Protein AF-A0A2V9GT44-F1 (afdb_monomer_lite)

Sequence (122 aa):
MKKDLSRRQFLHRTAGAAGALAASPAIFLEPEHISLPMQSMAPSDRLRFAIIGIGMQGSGLLRDAIQLPGVECVAACDLYDGRHTLAQEIVGKKIPTTRRYKDLLDNKEIDCLIAAVPDHWH

Structure (mmCIF, N/CA/C/O backbone):
data_AF-A0A2V9GT44-F1
#
_entry.id   AF-A0A2V9GT44-F1
#
loop_
_atom_site.group_PDB
_atom_site.id
_atom_site.type_symbol
_atom_site.label_atom_id
_atom_site.label_alt_id
_atom_site.label_comp_id
_atom_site.label_asym_id
_atom_site.label_entity_id
_atom_site.label_seq_id
_atom_site.pdbx_PDB_ins_code
_atom_site.Cartn_x
_atom_site.Cartn_y
_atom_site.Cartn_z
_atom_site.occupancy
_atom_site.B_iso_or_equiv
_atom_site.auth_seq_id
_atom_site.auth_comp_id
_atom_site.auth_asym_id
_atom_site.auth_atom_id
_atom_site.pdbx_PDB_model_num
ATOM 1 N N . MET A 1 1 ? -16.922 61.912 -29.041 1.00 45.97 1 MET A N 1
ATOM 2 C CA . MET A 1 1 ? -15.756 62.252 -28.191 1.00 45.97 1 MET A CA 1
ATOM 3 C C . MET A 1 1 ? -15.488 61.092 -27.242 1.00 45.97 1 MET A C 1
ATOM 5 O O . MET A 1 1 ? -16.336 60.812 -26.403 1.00 45.97 1 MET A O 1
ATOM 9 N N . LYS A 1 2 ? -14.365 60.379 -27.401 1.00 49.72 2 LYS A N 1
ATOM 10 C CA . LYS A 1 2 ? -13.900 59.410 -26.396 1.00 49.72 2 LYS A CA 1
ATOM 11 C C . LYS A 1 2 ? -13.373 60.214 -25.203 1.00 49.72 2 LYS A C 1
ATOM 13 O O . LYS A 1 2 ? -12.602 61.145 -25.400 1.00 49.72 2 LYS A O 1
ATOM 18 N N . LYS A 1 3 ? -13.859 59.936 -23.991 1.00 63.94 3 LYS A N 1
ATOM 19 C CA . LYS A 1 3 ? -13.285 60.517 -22.769 1.00 63.94 3 LYS A CA 1
ATOM 20 C C . LYS A 1 3 ? -12.050 59.689 -22.422 1.00 63.94 3 LYS A C 1
ATOM 22 O O . LYS A 1 3 ? -12.201 58.576 -21.922 1.00 63.94 3 LYS A O 1
ATOM 27 N N . ASP A 1 4 ? -10.863 60.201 -22.726 1.00 73.00 4 ASP A N 1
ATOM 28 C CA . ASP A 1 4 ? -9.612 59.521 -22.394 1.00 73.00 4 ASP A CA 1
ATOM 29 C C . ASP A 1 4 ? -9.402 59.540 -20.874 1.00 73.00 4 ASP A C 1
ATOM 31 O O . ASP A 1 4 ? -9.418 60.593 -20.232 1.00 73.00 4 ASP A O 1
ATOM 35 N N . LEU A 1 5 ? -9.261 58.354 -20.278 1.00 77.31 5 LEU A N 1
ATOM 36 C CA . LEU A 1 5 ? -9.022 58.199 -18.844 1.00 77.31 5 LEU A CA 1
ATOM 37 C C . LEU A 1 5 ? -7.627 58.731 -18.506 1.00 77.31 5 LEU A C 1
ATOM 39 O O . LEU A 1 5 ? -6.624 58.228 -19.013 1.00 77.31 5 LEU A O 1
ATOM 43 N N . SER A 1 6 ? -7.544 59.727 -17.621 1.00 82.50 6 SER A N 1
ATOM 44 C CA . SER A 1 6 ? -6.238 60.234 -17.197 1.00 82.50 6 SER A CA 1
ATOM 45 C C . SER A 1 6 ? -5.524 59.213 -16.307 1.00 82.50 6 SER A C 1
ATOM 47 O O . SER A 1 6 ? -6.155 58.485 -15.537 1.00 82.50 6 SER A O 1
ATOM 49 N N . ARG A 1 7 ? -4.184 59.176 -16.356 1.00 80.31 7 ARG A N 1
ATOM 50 C CA . ARG A 1 7 ? -3.369 58.251 -15.537 1.00 80.31 7 ARG A CA 1
ATOM 51 C C . ARG A 1 7 ? -3.709 58.345 -14.044 1.00 80.31 7 ARG A C 1
ATOM 53 O O . ARG A 1 7 ? -3.763 57.330 -13.361 1.00 80.31 7 ARG A O 1
ATOM 60 N N . ARG A 1 8 ? -4.010 59.552 -13.548 1.00 80.44 8 ARG A N 1
ATOM 61 C CA . ARG A 1 8 ? -4.437 59.784 -12.158 1.00 80.44 8 ARG A CA 1
ATOM 62 C C . ARG A 1 8 ? -5.815 59.178 -11.870 1.00 80.44 8 ARG A C 1
ATOM 64 O O . ARG A 1 8 ? -5.998 58.577 -10.818 1.00 80.44 8 ARG A O 1
ATOM 71 N N . GLN A 1 9 ? -6.768 59.310 -12.792 1.00 80.06 9 GLN A N 1
ATOM 72 C CA . GLN A 1 9 ? -8.094 58.697 -12.653 1.00 80.06 9 GLN A CA 1
ATOM 73 C C . GLN A 1 9 ? -8.020 57.170 -12.693 1.00 80.06 9 GLN A C 1
ATOM 75 O O . GLN A 1 9 ? -8.743 56.510 -11.952 1.00 80.06 9 GLN A O 1
ATOM 80 N N . PHE A 1 10 ? -7.131 56.617 -13.521 1.00 81.25 10 PHE A N 1
ATOM 81 C CA 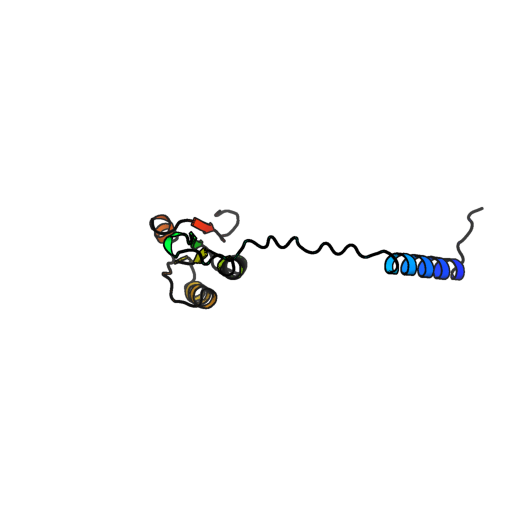. PHE A 1 10 ? -6.862 55.185 -13.551 1.00 81.25 10 PHE A CA 1
ATOM 82 C C . PHE A 1 10 ? -6.304 54.701 -12.210 1.00 81.25 10 PHE A C 1
ATOM 84 O O . PHE A 1 10 ? -6.914 53.831 -11.601 1.00 81.25 10 PHE A O 1
ATOM 91 N N . LEU A 1 11 ? -5.238 55.332 -11.699 1.00 84.12 11 LEU A N 1
ATOM 92 C CA . LEU A 1 11 ? -4.623 54.963 -10.417 1.00 84.12 11 LEU A CA 1
ATOM 93 C C . LEU A 1 11 ? -5.602 55.058 -9.237 1.00 84.12 11 LEU A C 1
ATOM 95 O O . LEU A 1 11 ? -5.637 54.165 -8.393 1.00 84.12 11 LEU A O 1
ATOM 99 N N . HIS A 1 12 ? -6.443 56.096 -9.197 1.00 78.19 12 HIS A N 1
ATOM 100 C CA . HIS A 1 12 ? -7.481 56.213 -8.170 1.00 78.19 12 HIS A CA 1
ATOM 101 C C . HIS A 1 12 ? -8.547 55.118 -8.277 1.00 78.19 12 HIS A C 1
ATOM 103 O O . HIS A 1 12 ? -8.972 54.576 -7.258 1.00 78.19 12 HIS A O 1
ATOM 109 N N . ARG A 1 13 ? -8.976 54.770 -9.495 1.00 77.62 13 ARG A N 1
ATOM 110 C CA . ARG A 1 13 ? -9.973 53.712 -9.710 1.00 77.62 13 ARG A CA 1
ATOM 111 C C . ARG A 1 13 ? -9.421 52.326 -9.393 1.00 77.62 13 ARG A C 1
ATOM 113 O O . ARG A 1 13 ? -10.129 51.537 -8.777 1.00 77.62 13 ARG A O 1
ATOM 120 N N . THR A 1 14 ? -8.173 52.036 -9.759 1.00 72.50 14 THR A N 1
ATOM 121 C CA . THR A 1 14 ? -7.527 50.755 -9.437 1.00 72.50 14 THR A CA 1
ATOM 122 C C . THR A 1 14 ? -7.260 50.613 -7.941 1.00 72.50 14 THR A C 1
ATOM 124 O O . THR A 1 14 ? -7.482 49.537 -7.395 1.00 72.50 14 THR A O 1
ATOM 127 N N . ALA A 1 15 ? -6.868 51.695 -7.256 1.00 69.88 15 ALA A N 1
ATOM 128 C CA . ALA A 1 15 ? -6.702 51.690 -5.801 1.00 69.88 15 ALA A CA 1
ATOM 129 C C . ALA A 1 15 ? -8.036 51.450 -5.066 1.00 69.88 15 ALA A C 1
ATOM 131 O O . ALA A 1 15 ? -8.085 50.661 -4.125 1.00 69.88 15 ALA A O 1
ATOM 132 N N . GLY A 1 16 ? -9.130 52.066 -5.532 1.00 65.75 16 GLY A N 1
ATOM 133 C CA . GLY A 1 16 ? -10.470 51.839 -4.977 1.00 65.75 16 GLY A CA 1
ATOM 134 C C . GLY A 1 16 ? -11.000 50.418 -5.208 1.00 65.75 16 GLY A C 1
ATOM 135 O O . GLY A 1 16 ? -11.614 49.841 -4.315 1.00 65.75 16 GLY A O 1
ATOM 136 N N . ALA A 1 17 ? -10.724 49.823 -6.374 1.00 63.59 17 ALA A N 1
ATOM 137 C CA . ALA A 1 17 ? -11.146 48.457 -6.694 1.00 63.59 17 ALA A CA 1
ATOM 138 C C . ALA A 1 17 ? -10.397 47.388 -5.873 1.00 63.59 17 ALA A C 1
ATOM 140 O O . ALA A 1 17 ? -11.015 46.433 -5.411 1.00 63.59 17 ALA A O 1
ATOM 141 N N . ALA A 1 18 ? -9.091 47.565 -5.639 1.00 60.97 18 ALA A N 1
ATOM 142 C CA . ALA A 1 18 ? -8.309 46.654 -4.799 1.00 60.97 18 ALA A CA 1
ATOM 143 C C . ALA A 1 18 ? -8.767 46.679 -3.327 1.00 60.97 18 ALA A C 1
ATOM 145 O O . ALA A 1 18 ? -8.853 45.631 -2.689 1.00 60.97 18 ALA A O 1
ATOM 146 N N . GLY A 1 19 ? -9.132 47.857 -2.804 1.00 60.78 19 GLY A N 1
ATOM 147 C CA . GLY A 1 19 ? -9.674 47.996 -1.448 1.00 60.78 19 GLY A CA 1
ATOM 148 C C . GLY A 1 19 ? -11.033 47.311 -1.250 1.00 60.78 19 GLY A C 1
ATOM 149 O O . GLY A 1 19 ? -11.290 46.763 -0.182 1.00 60.78 19 GLY A O 1
ATOM 150 N N . ALA A 1 20 ? -11.883 47.274 -2.283 1.00 60.78 20 ALA A N 1
ATOM 151 C CA . ALA A 1 20 ? -13.191 46.615 -2.219 1.00 60.78 20 ALA A CA 1
ATOM 152 C C . ALA A 1 20 ? -13.092 45.079 -2.106 1.00 60.78 20 ALA A C 1
ATOM 154 O O . ALA A 1 20 ? -13.912 44.454 -1.434 1.00 60.78 20 ALA A O 1
ATOM 155 N N . LEU A 1 21 ? -12.065 44.469 -2.707 1.00 61.31 21 LEU A N 1
ATOM 156 C CA . LEU A 1 21 ? -11.808 43.029 -2.587 1.00 61.31 21 LEU A CA 1
ATOM 157 C C . LEU A 1 21 ? -11.280 42.651 -1.196 1.00 61.31 21 LEU A C 1
ATOM 159 O O . LEU A 1 21 ? -11.635 41.598 -0.681 1.00 61.31 21 LEU A O 1
ATOM 163 N N . ALA A 1 22 ? -10.498 43.527 -0.558 1.00 60.94 22 ALA A N 1
ATOM 164 C CA . ALA A 1 22 ? -10.002 43.315 0.805 1.00 60.94 22 ALA A CA 1
ATOM 165 C C . ALA A 1 22 ? -11.083 43.504 1.888 1.00 60.94 22 ALA A C 1
ATOM 167 O O . ALA A 1 22 ? -10.967 42.947 2.975 1.00 60.94 22 ALA A O 1
ATOM 168 N N . ALA A 1 23 ? -12.129 44.285 1.598 1.00 60.53 23 ALA A N 1
ATOM 169 C CA . ALA A 1 23 ? -13.269 44.505 2.493 1.00 60.53 23 ALA A CA 1
ATOM 170 C C . ALA A 1 23 ? -14.415 43.496 2.289 1.00 60.53 23 ALA A C 1
ATOM 172 O O . ALA A 1 23 ? -15.415 43.545 3.006 1.00 60.53 23 ALA A O 1
ATOM 173 N N . SER A 1 24 ? -14.294 42.597 1.309 1.00 59.97 24 SER A N 1
ATOM 174 C CA . SER A 1 24 ? -15.256 41.515 1.119 1.00 59.97 24 SER A CA 1
ATOM 175 C C . SER A 1 24 ? -15.006 40.446 2.189 1.00 59.97 24 SER A C 1
ATOM 177 O O . SER A 1 24 ? -13.857 40.028 2.340 1.00 59.97 24 SER A O 1
ATOM 179 N N . PRO A 1 25 ? -16.025 39.990 2.943 1.00 61.94 25 PRO A N 1
ATOM 180 C CA . PRO A 1 25 ? -15.841 38.873 3.855 1.00 61.94 25 PRO A CA 1
ATOM 181 C C . PRO A 1 25 ? -15.395 37.669 3.030 1.00 61.94 25 PRO A C 1
ATOM 183 O O . PRO A 1 25 ? -16.131 37.183 2.171 1.00 61.94 25 PRO A O 1
ATOM 186 N N . ALA A 1 26 ? -14.155 37.235 3.244 1.00 65.56 26 ALA A N 1
ATOM 187 C CA . ALA A 1 26 ? -13.647 36.019 2.647 1.00 65.56 26 ALA A CA 1
ATOM 188 C C . ALA A 1 26 ? -14.499 34.866 3.185 1.00 65.56 26 ALA A C 1
ATOM 190 O O . ALA A 1 26 ? -14.430 34.525 4.365 1.00 65.56 26 ALA A O 1
ATOM 191 N N . ILE A 1 27 ? -15.349 34.304 2.328 1.00 66.81 27 ILE A N 1
ATOM 192 C CA . ILE A 1 27 ? -16.020 33.041 2.615 1.00 66.81 27 ILE A CA 1
ATOM 193 C C . ILE A 1 27 ? -14.935 31.976 2.485 1.00 66.81 27 ILE A C 1
ATOM 195 O O . ILE A 1 27 ? -14.655 31.482 1.394 1.00 66.81 27 ILE A O 1
ATOM 199 N N . PHE A 1 28 ? -14.267 31.685 3.596 1.00 66.88 28 PHE A N 1
ATOM 200 C CA . PHE A 1 28 ? -13.439 30.498 3.702 1.00 66.88 28 PHE A CA 1
ATOM 201 C C . PHE A 1 28 ? -14.388 29.303 3.714 1.00 66.88 28 PHE A C 1
ATOM 203 O O . PHE A 1 28 ? -15.193 29.139 4.630 1.00 66.88 28 PHE A O 1
ATOM 210 N N . LEU A 1 29 ? -14.346 28.510 2.645 1.00 66.06 29 LEU A N 1
ATOM 211 C CA . LEU A 1 29 ? -14.940 27.181 2.640 1.00 66.06 29 LEU A CA 1
ATOM 212 C C . LEU A 1 29 ? -14.061 26.319 3.543 1.00 66.06 29 LEU A C 1
ATOM 214 O O . LEU A 1 29 ? -13.086 25.726 3.086 1.00 66.06 29 LEU A O 1
ATOM 218 N N . GLU A 1 30 ? -14.369 26.323 4.836 1.00 64.06 30 GLU A N 1
ATOM 219 C CA . GLU A 1 30 ? -13.827 25.329 5.752 1.00 64.06 30 GLU A CA 1
ATOM 220 C C . GLU A 1 30 ? -14.270 23.955 5.234 1.00 64.06 30 GLU A C 1
ATOM 222 O O . GLU A 1 30 ? -15.466 23.765 4.972 1.00 64.06 30 GLU A O 1
ATOM 227 N N . PRO A 1 31 ? -13.343 23.009 5.016 1.00 67.38 31 PRO A N 1
ATOM 228 C CA . PRO A 1 31 ? -13.727 21.658 4.655 1.00 67.38 31 PRO A CA 1
ATOM 229 C C . PRO A 1 31 ? -14.680 21.128 5.728 1.00 67.38 31 PRO A C 1
ATOM 231 O O . PRO A 1 31 ? -14.409 21.228 6.925 1.00 67.38 31 PRO A O 1
ATOM 234 N N . GLU A 1 32 ? -15.826 20.598 5.305 1.00 66.06 32 GLU A N 1
ATOM 235 C CA . GLU A 1 32 ? -16.794 20.014 6.224 1.00 66.06 32 GLU A CA 1
ATOM 236 C C . GLU A 1 32 ? -16.156 18.769 6.858 1.00 66.06 32 GLU A C 1
ATOM 238 O O . GLU A 1 32 ? -16.082 17.694 6.261 1.00 66.06 32 GLU A O 1
ATOM 243 N N . HIS A 1 33 ? -15.610 18.927 8.062 1.00 61.62 33 HIS A N 1
ATOM 244 C CA . HIS A 1 33 ? -15.052 17.823 8.826 1.00 61.62 33 HIS A CA 1
ATOM 245 C C . HIS A 1 33 ? -16.207 16.982 9.373 1.00 61.62 33 HIS A C 1
ATOM 247 O O . HIS A 1 33 ? -16.737 17.255 10.454 1.00 61.62 33 HIS A O 1
ATOM 253 N N . ILE A 1 34 ? -16.588 15.932 8.639 1.00 64.56 34 ILE A N 1
ATOM 254 C CA . ILE A 1 34 ? -17.474 14.886 9.156 1.00 64.56 34 ILE A CA 1
ATOM 255 C C . ILE A 1 34 ? -16.738 14.208 10.315 1.00 64.56 34 ILE A C 1
ATOM 257 O O . ILE A 1 34 ? -15.904 13.322 10.135 1.00 64.56 34 ILE A O 1
ATOM 261 N N . SER A 1 35 ? -17.037 14.662 11.528 1.00 56.28 35 SER A N 1
ATOM 262 C CA . SER A 1 35 ? -16.528 14.083 12.764 1.00 56.28 35 SER A CA 1
ATOM 263 C C . SER A 1 35 ? -17.322 12.812 13.047 1.00 56.28 35 SER A C 1
ATOM 265 O O . SER A 1 35 ? -18.268 12.820 13.833 1.00 56.28 35 SER A O 1
ATOM 267 N N . LEU A 1 36 ? -16.983 11.717 12.363 1.00 61.00 36 LEU A N 1
ATOM 268 C CA . LEU A 1 36 ? -17.454 10.405 12.792 1.00 61.00 36 LEU A CA 1
ATOM 269 C C . LEU A 1 36 ? -16.855 10.155 14.182 1.00 61.00 36 LEU A C 1
ATOM 271 O O . LEU A 1 36 ? -15.642 10.325 14.345 1.00 61.00 36 LEU A O 1
ATOM 275 N N . PRO A 1 37 ? -17.659 9.795 15.197 1.00 57.62 37 PRO A N 1
ATOM 276 C CA . PRO A 1 37 ? -17.108 9.433 16.489 1.00 57.62 37 PRO A CA 1
ATOM 277 C C . PRO A 1 37 ? -16.082 8.325 16.256 1.00 57.62 37 PRO A C 1
ATOM 279 O O . PRO A 1 37 ? -16.413 7.277 15.702 1.00 57.62 37 PRO A O 1
ATOM 282 N N . MET A 1 38 ? -14.828 8.573 16.648 1.00 56.88 38 MET A N 1
ATOM 283 C CA . MET A 1 38 ? -13.770 7.564 16.675 1.00 56.88 38 MET A CA 1
ATOM 284 C C . MET A 1 38 ? -14.105 6.543 17.768 1.00 56.88 38 MET A C 1
ATOM 286 O O . MET A 1 38 ? -13.455 6.474 18.809 1.00 56.88 38 MET A O 1
ATOM 290 N N . GLN A 1 39 ? -15.163 5.764 17.570 1.00 60.34 39 GLN A N 1
ATOM 291 C CA . GLN A 1 39 ? -15.337 4.526 18.299 1.00 60.34 39 GLN A CA 1
ATOM 292 C C . GLN A 1 39 ? -14.165 3.639 17.902 1.00 60.34 39 GLN A C 1
ATOM 294 O O . GLN A 1 39 ? -13.890 3.443 16.718 1.00 60.34 39 GLN A O 1
ATOM 299 N N . SER A 1 40 ? -13.439 3.136 18.896 1.00 65.00 40 SER A N 1
ATOM 300 C CA . SER A 1 40 ? -12.436 2.108 18.673 1.00 65.00 40 SER A CA 1
ATOM 301 C C . SER A 1 40 ? -13.126 0.919 18.003 1.00 65.00 40 SER A C 1
ATOM 303 O O . SER A 1 40 ? -13.835 0.163 18.669 1.00 65.00 40 SER A O 1
ATOM 305 N N . MET A 1 41 ? -12.972 0.786 16.687 1.00 70.88 41 MET A N 1
ATOM 306 C CA . MET A 1 41 ? -13.492 -0.363 15.955 1.00 70.88 41 MET A CA 1
ATOM 307 C C . MET A 1 41 ? -12.828 -1.629 16.478 1.00 70.88 41 MET A C 1
ATOM 309 O O . MET A 1 41 ? -11.602 -1.671 16.664 1.00 70.88 41 MET A O 1
ATOM 313 N N . ALA A 1 42 ? -13.643 -2.658 16.711 1.00 78.00 42 ALA A N 1
ATOM 314 C CA . ALA A 1 42 ? -13.130 -3.976 17.026 1.00 78.00 42 ALA A CA 1
ATOM 315 C C . ALA A 1 42 ? -12.195 -4.433 15.891 1.00 78.00 42 ALA A C 1
ATOM 317 O O . ALA A 1 42 ? -12.423 -4.081 14.733 1.00 78.00 42 ALA A O 1
ATOM 318 N N . PRO A 1 43 ? -11.142 -5.217 16.177 1.00 74.50 43 PRO A N 1
ATOM 319 C CA . PRO A 1 43 ? -10.265 -5.736 15.131 1.00 74.50 43 PRO A CA 1
ATOM 320 C C . PRO A 1 43 ? -11.009 -6.479 14.010 1.00 74.50 43 PRO A C 1
ATOM 322 O O . PRO A 1 43 ? -10.583 -6.399 12.867 1.00 74.50 43 PRO A O 1
ATOM 325 N N . SER A 1 44 ? -12.126 -7.147 14.328 1.00 80.88 44 SER A N 1
ATOM 326 C CA . SER A 1 44 ? -13.000 -7.836 13.364 1.00 80.88 44 SER A CA 1
ATOM 327 C C . SER A 1 44 ? -13.728 -6.904 12.401 1.00 80.88 44 SER A C 1
ATOM 329 O O . SER A 1 44 ? -14.119 -7.339 11.326 1.00 80.88 44 SER A O 1
ATOM 331 N N . ASP A 1 45 ? -13.921 -5.647 12.794 1.00 83.75 45 ASP A N 1
ATOM 332 C CA . ASP A 1 45 ? -14.665 -4.668 12.006 1.00 83.75 45 ASP A CA 1
ATOM 333 C C . ASP A 1 45 ? -13.724 -3.863 11.102 1.00 83.75 45 ASP A C 1
ATOM 335 O O . ASP A 1 45 ? -14.180 -3.053 10.297 1.00 83.75 45 ASP A O 1
ATOM 339 N N . ARG A 1 46 ? -12.401 -4.056 11.234 1.00 90.44 46 ARG A N 1
ATOM 340 C CA . ARG A 1 46 ? -11.409 -3.363 10.413 1.00 90.44 46 ARG A CA 1
ATOM 341 C C . ARG A 1 46 ? -11.408 -3.913 8.997 1.00 90.44 46 ARG A C 1
ATOM 343 O O . ARG A 1 46 ? -11.259 -5.112 8.794 1.00 90.44 46 ARG A O 1
ATOM 350 N N . LEU A 1 47 ? -11.457 -3.005 8.034 1.00 94.88 47 LEU A N 1
ATOM 351 C CA . LEU A 1 47 ? -11.333 -3.321 6.622 1.00 94.88 47 LEU A CA 1
ATOM 352 C C . LEU A 1 47 ? -9.856 -3.547 6.268 1.00 94.88 47 LEU A C 1
ATOM 354 O O . LEU A 1 47 ? -9.016 -2.649 6.380 1.00 94.88 47 LEU A O 1
ATOM 358 N N . ARG A 1 48 ? -9.536 -4.765 5.842 1.00 97.31 48 ARG A N 1
ATOM 359 C CA . ARG A 1 48 ? -8.195 -5.231 5.490 1.00 97.31 48 ARG A CA 1
ATOM 360 C C . ARG A 1 48 ? -7.969 -5.009 4.004 1.00 97.31 48 ARG A C 1
ATOM 362 O O . ARG A 1 48 ? -8.454 -5.770 3.172 1.00 97.31 48 ARG A O 1
ATOM 369 N N . PHE A 1 49 ? -7.205 -3.985 3.654 1.00 98.25 49 PHE A N 1
ATOM 370 C CA . PHE A 1 49 ? -6.898 -3.694 2.258 1.00 98.25 49 PHE A CA 1
ATOM 371 C C . PHE A 1 49 ? -5.470 -4.090 1.889 1.00 98.25 49 PHE A C 1
ATOM 373 O O . PHE A 1 49 ? -4.579 -4.190 2.737 1.00 98.25 49 PHE A O 1
ATOM 380 N N . ALA A 1 50 ? -5.233 -4.274 0.596 1.00 98.62 50 ALA A N 1
ATOM 381 C CA . ALA A 1 50 ? -3.889 -4.356 0.041 1.00 98.62 50 ALA A CA 1
ATOM 382 C C . ALA A 1 50 ? -3.719 -3.405 -1.148 1.00 98.62 50 ALA A C 1
ATOM 384 O O . ALA A 1 50 ? -4.689 -2.891 -1.703 1.00 98.62 50 ALA A O 1
ATOM 385 N N . ILE A 1 51 ? -2.471 -3.139 -1.528 1.00 98.62 51 ILE A N 1
ATOM 386 C CA . ILE A 1 51 ? -2.143 -2.197 -2.605 1.00 98.62 51 ILE A CA 1
ATOM 387 C C . ILE A 1 51 ? -1.288 -2.858 -3.687 1.00 98.62 51 ILE A C 1
ATOM 389 O O . ILE A 1 51 ? -0.340 -3.587 -3.391 1.00 98.62 51 ILE A O 1
ATOM 393 N N . ILE A 1 52 ? -1.613 -2.584 -4.950 1.00 98.56 52 ILE A N 1
ATOM 394 C CA . ILE A 1 52 ? -0.848 -2.983 -6.132 1.00 98.56 52 ILE A CA 1
ATOM 395 C C . ILE A 1 52 ? -0.301 -1.712 -6.785 1.00 98.56 52 ILE A C 1
ATOM 397 O O . ILE A 1 52 ? -1.069 -0.847 -7.195 1.00 98.56 52 ILE A O 1
ATOM 401 N N . GLY A 1 53 ? 1.023 -1.620 -6.906 1.00 98.25 53 GLY A N 1
ATOM 402 C CA . GLY A 1 53 ? 1.726 -0.440 -7.405 1.00 98.25 53 GLY A CA 1
ATOM 403 C C . GLY A 1 53 ? 2.035 0.558 -6.288 1.00 98.25 53 GLY A C 1
ATOM 404 O O . GLY A 1 53 ? 1.168 1.267 -5.796 1.00 98.25 53 GLY A O 1
ATOM 405 N N . ILE A 1 54 ? 3.301 0.634 -5.880 1.00 98.31 54 ILE A N 1
ATOM 406 C CA . ILE A 1 54 ? 3.789 1.509 -4.799 1.00 98.31 54 ILE A CA 1
ATOM 407 C C . ILE A 1 54 ? 4.759 2.527 -5.431 1.00 98.31 54 ILE A C 1
ATOM 409 O O . ILE A 1 54 ? 5.863 2.807 -4.968 1.00 98.31 54 ILE A O 1
ATOM 413 N N . GLY A 1 55 ? 4.354 3.051 -6.591 1.00 96.44 55 GLY A N 1
ATOM 414 C CA . GLY A 1 55 ? 5.043 4.132 -7.289 1.00 96.44 55 GLY A CA 1
ATOM 415 C C . GLY A 1 55 ? 4.818 5.488 -6.615 1.00 96.44 55 GLY A C 1
ATOM 416 O O . GLY A 1 55 ? 4.425 5.577 -5.454 1.00 96.44 55 GLY A O 1
ATOM 417 N N . MET A 1 56 ? 5.025 6.571 -7.363 1.00 95.69 56 MET A N 1
ATOM 418 C CA . MET A 1 56 ? 4.822 7.931 -6.848 1.00 95.69 56 MET A CA 1
ATOM 419 C C . MET A 1 56 ? 3.391 8.139 -6.325 1.00 95.69 56 MET A C 1
ATOM 421 O O . MET A 1 56 ? 3.219 8.502 -5.168 1.00 95.69 56 MET A O 1
ATOM 425 N N . GLN A 1 57 ? 2.374 7.823 -7.133 1.00 95.94 57 GLN A N 1
ATOM 426 C CA . GLN A 1 57 ? 0.973 7.936 -6.709 1.00 95.94 57 GLN A CA 1
ATOM 427 C C . GLN A 1 57 ? 0.594 6.880 -5.665 1.00 95.94 57 GLN A C 1
ATOM 429 O O . GLN A 1 57 ? 0.028 7.217 -4.633 1.00 95.94 57 GLN A O 1
ATOM 434 N N . GLY A 1 58 ? 0.970 5.614 -5.879 1.00 97.88 58 GLY A N 1
ATOM 435 C CA . GLY A 1 58 ? 0.644 4.529 -4.949 1.00 97.88 58 GLY A CA 1
ATOM 436 C C . GLY A 1 58 ? 1.203 4.727 -3.537 1.00 97.88 58 GLY A C 1
ATOM 437 O O . GLY A 1 58 ? 0.523 4.435 -2.561 1.00 97.88 58 GLY A O 1
ATOM 438 N N . SER A 1 59 ? 2.410 5.281 -3.404 1.00 98.12 59 SER A N 1
AT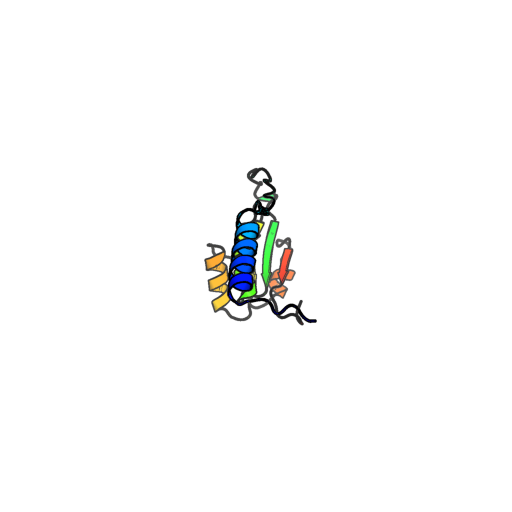OM 439 C CA . SER A 1 59 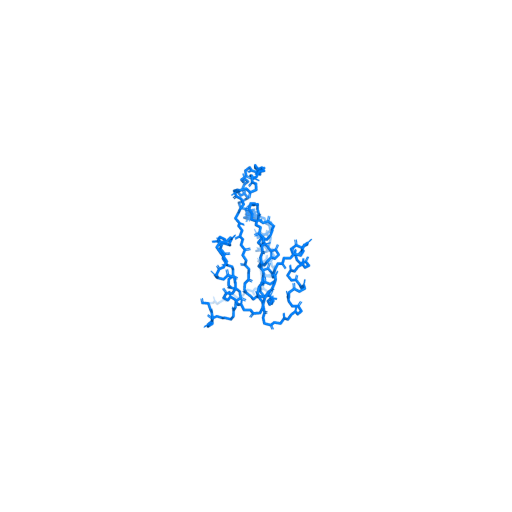? 2.977 5.608 -2.089 1.00 98.12 59 SER A CA 1
ATOM 440 C C . SER A 1 59 ? 2.256 6.772 -1.397 1.00 98.12 59 SER A C 1
ATOM 442 O O . SER A 1 59 ? 2.094 6.724 -0.181 1.00 98.12 59 SER A O 1
ATOM 444 N N . GLY A 1 60 ? 1.784 7.776 -2.146 1.00 98.12 60 GLY A N 1
ATOM 445 C CA . GLY A 1 60 ? 0.914 8.835 -1.622 1.00 98.12 60 GLY A CA 1
ATOM 446 C C . GLY A 1 60 ? -0.427 8.277 -1.145 1.00 98.12 60 GLY A C 1
ATOM 447 O O . GLY A 1 60 ? -0.769 8.420 0.024 1.00 98.12 60 GLY A O 1
ATOM 448 N N . LEU A 1 61 ? -1.108 7.515 -2.007 1.00 97.69 61 LEU A N 1
ATOM 449 C CA . LEU A 1 61 ? -2.367 6.845 -1.670 1.00 97.69 61 LEU A CA 1
ATOM 450 C C . LEU A 1 61 ? -2.232 5.946 -0.442 1.00 97.69 61 LEU A C 1
ATOM 452 O O . LEU A 1 61 ? -3.107 5.951 0.414 1.00 97.69 61 LEU A O 1
ATOM 456 N N . LEU A 1 62 ? -1.133 5.195 -0.324 1.00 98.44 62 LEU A N 1
ATOM 457 C CA . LEU A 1 62 ? -0.894 4.351 0.841 1.00 98.44 62 LEU A CA 1
ATOM 458 C C . LEU A 1 62 ? -0.744 5.178 2.124 1.00 98.44 62 LEU A C 1
ATOM 460 O O . LEU A 1 62 ? -1.315 4.794 3.140 1.00 98.44 62 LEU A O 1
ATOM 464 N N . ARG A 1 63 ? -0.007 6.298 2.089 1.00 98.25 63 ARG A N 1
ATOM 465 C CA . ARG A 1 63 ? 0.166 7.196 3.248 1.00 98.25 63 ARG A CA 1
ATOM 466 C C . ARG A 1 63 ? -1.154 7.796 3.712 1.00 98.25 63 ARG A C 1
ATOM 468 O O . ARG A 1 63 ? -1.351 7.920 4.917 1.00 98.25 63 ARG A O 1
ATOM 475 N N . ASP A 1 64 ? -2.028 8.150 2.781 1.00 97.31 64 ASP A N 1
ATOM 476 C CA . ASP A 1 64 ? -3.330 8.732 3.102 1.00 97.31 64 ASP A CA 1
ATOM 477 C C . ASP A 1 64 ? -4.305 7.652 3.585 1.00 97.31 64 ASP A C 1
ATOM 479 O O . ASP A 1 64 ? -4.971 7.820 4.605 1.00 97.31 64 ASP A O 1
ATOM 483 N N . ALA A 1 65 ? -4.331 6.493 2.919 1.00 96.88 65 ALA A N 1
ATOM 484 C CA . ALA A 1 65 ? -5.227 5.391 3.257 1.00 96.88 65 ALA A CA 1
ATOM 485 C C . ALA A 1 65 ? -5.013 4.881 4.687 1.00 96.88 65 ALA A C 1
ATOM 487 O O . ALA A 1 65 ? -5.984 4.685 5.408 1.00 96.88 65 ALA A O 1
ATOM 488 N N . ILE A 1 66 ? -3.764 4.707 5.137 1.00 95.88 66 ILE A N 1
ATOM 489 C CA . ILE A 1 66 ? -3.488 4.198 6.495 1.00 95.88 66 ILE A CA 1
ATOM 490 C C . ILE A 1 66 ? -3.885 5.166 7.620 1.00 95.88 66 ILE A C 1
ATOM 492 O O . ILE A 1 66 ? -3.898 4.761 8.780 1.00 95.88 66 ILE A O 1
ATOM 496 N N . GLN A 1 67 ? -4.179 6.431 7.305 1.00 94.00 67 GLN A N 1
ATOM 497 C CA . GLN A 1 67 ? -4.670 7.409 8.281 1.00 94.00 67 GLN A CA 1
ATOM 498 C C . GLN A 1 67 ? -6.183 7.301 8.494 1.00 94.00 67 GLN A C 1
ATOM 500 O O . GLN A 1 67 ? -6.701 7.842 9.472 1.00 94.00 67 GLN A O 1
ATOM 505 N N . LEU A 1 68 ? -6.900 6.616 7.596 1.00 91.31 68 LEU A N 1
ATOM 506 C CA . LEU A 1 68 ? -8.340 6.449 7.719 1.00 91.31 68 LEU A CA 1
ATOM 507 C C . LEU A 1 68 ? -8.665 5.558 8.932 1.00 91.31 68 LEU A C 1
ATOM 509 O O . LEU A 1 68 ? -8.021 4.527 9.149 1.00 91.31 68 LEU A O 1
ATOM 513 N N . PRO A 1 69 ? -9.668 5.923 9.747 1.00 89.00 69 PRO A N 1
ATOM 514 C CA . PRO A 1 69 ? -10.083 5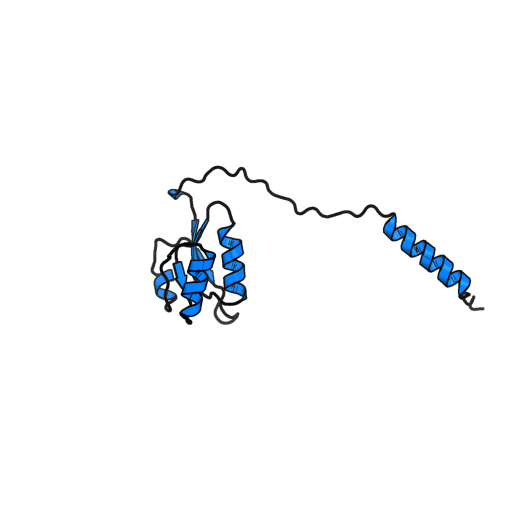.082 10.856 1.00 89.00 69 PRO A CA 1
ATOM 515 C C . PRO A 1 69 ? -10.662 3.767 10.327 1.00 89.00 69 PRO A C 1
ATOM 517 O O . PRO A 1 69 ? -11.409 3.747 9.351 1.00 89.00 69 PRO A O 1
ATOM 520 N N . GLY A 1 70 ? -10.335 2.663 10.997 1.00 90.75 70 GLY A N 1
ATOM 521 C CA . GLY A 1 70 ? -10.957 1.374 10.704 1.00 90.75 70 GLY A CA 1
ATOM 522 C C . GLY A 1 70 ? -10.401 0.620 9.501 1.00 90.75 70 GLY A C 1
ATOM 523 O O . GLY A 1 70 ? -10.979 -0.400 9.140 1.00 90.75 70 GLY A O 1
ATOM 524 N N . VAL A 1 71 ? -9.294 1.061 8.901 1.00 93.94 71 VAL A N 1
ATOM 525 C CA . VAL A 1 71 ? -8.633 0.318 7.819 1.00 93.94 71 VAL A CA 1
ATOM 526 C C . VAL A 1 71 ? -7.263 -0.197 8.243 1.00 93.94 71 VAL A C 1
ATOM 528 O O . VAL A 1 71 ? -6.594 0.368 9.109 1.00 93.94 71 VAL A O 1
ATOM 531 N N . GLU A 1 72 ? -6.829 -1.284 7.619 1.00 95.81 72 GLU A N 1
ATOM 532 C CA . GLU A 1 72 ? -5.514 -1.869 7.838 1.00 95.81 72 GLU A CA 1
ATOM 533 C C . GLU A 1 72 ? -4.906 -2.337 6.516 1.00 95.81 72 GLU A C 1
ATOM 535 O O . GLU A 1 72 ? -5.490 -3.160 5.814 1.00 95.81 72 GLU A O 1
ATOM 540 N N . CYS A 1 73 ? -3.701 -1.854 6.197 1.00 97.88 73 CYS A N 1
ATOM 541 C CA . CYS A 1 73 ? -2.929 -2.394 5.082 1.00 97.88 73 CYS A CA 1
ATOM 542 C C . CYS A 1 73 ? -2.307 -3.733 5.494 1.00 97.88 73 CYS A C 1
ATOM 544 O O . CYS A 1 73 ? -1.463 -3.779 6.397 1.00 97.88 73 CYS A O 1
ATOM 546 N N . VAL A 1 74 ? -2.717 -4.817 4.835 1.00 98.00 74 VAL A N 1
ATOM 547 C CA . VAL A 1 74 ? -2.300 -6.185 5.180 1.00 98.00 74 VAL A CA 1
ATOM 548 C C . VAL A 1 74 ? -1.344 -6.815 4.172 1.00 98.00 74 VAL A C 1
ATOM 550 O O . VAL A 1 74 ? -0.709 -7.808 4.510 1.00 98.00 74 VAL A O 1
ATOM 553 N N . ALA A 1 75 ? -1.208 -6.265 2.963 1.00 98.62 75 ALA A N 1
ATOM 554 C CA . ALA A 1 75 ? -0.247 -6.729 1.962 1.00 98.62 75 ALA A CA 1
ATOM 555 C C . ALA A 1 75 ? 0.045 -5.650 0.905 1.00 98.62 75 ALA A C 1
ATOM 557 O O . ALA A 1 75 ? -0.755 -4.741 0.683 1.00 98.62 75 ALA A O 1
ATOM 558 N N . ALA A 1 76 ? 1.181 -5.771 0.218 1.00 98.56 76 ALA A N 1
ATOM 559 C CA . ALA A 1 76 ? 1.542 -4.884 -0.887 1.00 98.56 76 ALA A CA 1
ATOM 560 C C . ALA A 1 76 ? 2.174 -5.652 -2.059 1.00 98.56 76 ALA A C 1
ATOM 562 O O . ALA A 1 76 ? 2.861 -6.654 -1.872 1.00 98.56 76 ALA A O 1
ATOM 563 N N . CYS A 1 77 ? 1.966 -5.175 -3.283 1.00 98.62 77 CYS A N 1
ATOM 564 C CA . CYS A 1 77 ? 2.527 -5.773 -4.488 1.00 98.62 77 CYS A CA 1
ATOM 565 C C . CYS A 1 77 ? 3.183 -4.726 -5.387 1.00 98.62 77 CYS A C 1
ATOM 567 O O . CYS A 1 77 ? 2.535 -3.777 -5.820 1.00 98.62 77 CYS A O 1
ATOM 569 N N . ASP A 1 78 ? 4.443 -4.952 -5.753 1.00 98.31 78 ASP A N 1
ATOM 570 C CA . ASP A 1 78 ? 5.136 -4.173 -6.783 1.00 98.31 78 ASP A CA 1
ATOM 571 C C . ASP A 1 78 ? 6.160 -5.033 -7.530 1.00 98.31 78 ASP A C 1
ATOM 573 O O . ASP A 1 78 ? 6.714 -5.978 -6.970 1.00 98.31 78 ASP A O 1
ATOM 577 N N . LEU A 1 79 ? 6.455 -4.687 -8.784 1.00 96.81 79 LEU A N 1
ATOM 578 C CA . LEU A 1 79 ? 7.477 -5.366 -9.583 1.00 96.81 79 LEU A CA 1
ATOM 579 C C . LEU A 1 79 ? 8.908 -5.039 -9.139 1.00 96.81 79 LEU A C 1
ATOM 581 O O . LEU A 1 79 ? 9.814 -5.803 -9.486 1.00 96.81 79 LEU A O 1
ATOM 585 N N . TYR A 1 80 ? 9.113 -3.929 -8.424 1.00 97.31 80 TYR A N 1
ATOM 586 C CA . TYR A 1 80 ? 10.407 -3.492 -7.908 1.00 97.31 80 TYR A CA 1
ATOM 587 C C . TYR A 1 80 ? 10.497 -3.684 -6.389 1.00 97.31 80 TYR A C 1
ATOM 589 O O . TYR A 1 80 ? 9.765 -3.048 -5.634 1.00 97.31 80 TYR A O 1
ATOM 597 N N . ASP A 1 81 ? 11.443 -4.507 -5.935 1.00 96.75 81 ASP A N 1
ATOM 598 C CA . ASP A 1 81 ? 11.552 -4.911 -4.524 1.00 96.75 81 ASP A CA 1
ATOM 599 C C . ASP A 1 81 ? 11.840 -3.734 -3.576 1.00 96.75 81 ASP A C 1
ATOM 601 O O . ASP A 1 81 ? 11.378 -3.728 -2.438 1.00 96.75 81 ASP A O 1
ATOM 605 N N . GLY A 1 82 ? 12.506 -2.669 -4.046 1.00 98.00 82 GLY A N 1
ATOM 606 C CA . GLY A 1 82 ? 12.711 -1.460 -3.235 1.00 98.00 82 GLY A CA 1
ATOM 607 C C . GLY A 1 82 ? 11.399 -0.793 -2.797 1.00 98.00 82 GLY A C 1
ATOM 608 O O . GLY A 1 82 ? 11.339 -0.139 -1.758 1.00 98.00 82 GLY A O 1
ATOM 609 N N . ARG A 1 83 ? 10.310 -1.004 -3.545 1.00 98.31 83 ARG A N 1
ATOM 610 C CA . ARG A 1 83 ? 8.977 -0.521 -3.168 1.00 98.31 83 ARG A CA 1
ATOM 611 C C . ARG A 1 83 ? 8.276 -1.404 -2.142 1.00 98.31 83 ARG A C 1
ATOM 613 O O . ARG A 1 83 ? 7.360 -0.931 -1.478 1.00 98.31 83 ARG A O 1
ATOM 620 N N . HIS A 1 84 ? 8.711 -2.651 -1.965 1.00 98.44 84 HIS A N 1
ATOM 621 C CA . HIS A 1 84 ? 8.246 -3.489 -0.857 1.00 98.44 84 HIS A CA 1
ATOM 622 C C . HIS A 1 84 ? 8.747 -2.924 0.468 1.00 98.44 84 HIS A C 1
ATOM 624 O O . HIS A 1 84 ? 7.966 -2.777 1.405 1.00 98.44 84 HIS A O 1
ATOM 630 N N . THR A 1 85 ? 10.026 -2.537 0.511 1.00 98.38 85 THR A N 1
ATOM 631 C CA . THR A 1 85 ? 10.620 -1.844 1.660 1.00 98.38 85 THR A CA 1
ATOM 632 C C . THR A 1 85 ? 9.881 -0.540 1.941 1.00 98.38 85 THR A C 1
ATOM 634 O O . THR A 1 85 ? 9.413 -0.347 3.058 1.00 98.38 85 THR A O 1
ATOM 637 N N . LEU A 1 86 ? 9.664 0.295 0.917 1.00 98.50 86 LEU A N 1
ATOM 638 C CA . LEU A 1 86 ? 8.913 1.545 1.064 1.00 98.50 86 LEU A CA 1
ATOM 639 C C . LEU A 1 86 ? 7.491 1.320 1.607 1.00 98.50 86 LEU A C 1
ATOM 641 O O . LEU A 1 86 ? 7.036 2.071 2.465 1.00 98.50 86 LEU A O 1
ATOM 645 N N . ALA A 1 87 ? 6.780 0.291 1.136 1.00 98.56 87 ALA A N 1
ATOM 646 C CA . ALA A 1 87 ? 5.450 -0.032 1.647 1.00 98.56 87 ALA A CA 1
ATOM 647 C C . ALA A 1 87 ? 5.488 -0.379 3.143 1.00 98.56 87 ALA A C 1
ATOM 649 O O . ALA A 1 87 ? 4.688 0.142 3.914 1.00 98.56 87 ALA A O 1
ATOM 650 N N . GLN A 1 88 ? 6.440 -1.214 3.566 1.00 98.44 88 GLN A N 1
ATOM 651 C CA . GLN A 1 88 ? 6.612 -1.586 4.974 1.00 98.44 88 GLN A CA 1
ATOM 652 C C . GLN A 1 88 ? 7.007 -0.387 5.849 1.00 98.44 88 GLN A C 1
ATOM 654 O O . GLN A 1 88 ? 6.523 -0.274 6.973 1.00 98.44 88 GLN A O 1
ATOM 659 N N . GLU A 1 89 ? 7.834 0.527 5.333 1.00 98.38 89 GLU A N 1
ATOM 660 C CA . GLU A 1 89 ? 8.189 1.784 6.003 1.00 98.38 89 GLU A CA 1
ATOM 661 C C . GLU A 1 89 ? 6.975 2.698 6.185 1.00 98.38 89 GLU A C 1
ATOM 663 O O . GLU A 1 89 ? 6.774 3.233 7.271 1.00 98.38 89 GLU A O 1
ATOM 668 N N . ILE A 1 90 ? 6.143 2.851 5.148 1.00 98.44 90 ILE A N 1
ATOM 669 C CA . ILE A 1 90 ? 4.924 3.669 5.213 1.00 98.44 90 ILE A CA 1
ATOM 670 C C . ILE A 1 90 ? 3.931 3.081 6.215 1.00 98.44 90 ILE A C 1
ATOM 672 O O . ILE A 1 90 ? 3.399 3.810 7.046 1.00 98.44 90 ILE A O 1
ATOM 676 N N . VAL A 1 91 ? 3.689 1.769 6.152 1.00 97.94 91 VAL A N 1
ATOM 677 C CA . VAL A 1 91 ? 2.741 1.085 7.046 1.00 97.94 91 VAL A CA 1
ATOM 678 C C . VAL A 1 91 ? 3.298 0.977 8.476 1.00 97.94 91 VAL A C 1
ATOM 680 O O . VAL A 1 91 ? 2.539 0.788 9.424 1.00 97.94 91 VAL A O 1
ATOM 683 N N . GLY A 1 92 ? 4.615 1.105 8.660 1.00 97.94 92 GLY A N 1
ATOM 684 C CA . GLY A 1 92 ? 5.274 1.060 9.968 1.00 97.94 92 GLY A CA 1
ATOM 685 C C . GLY A 1 92 ? 5.392 -0.346 10.567 1.00 97.94 92 GLY A C 1
ATOM 686 O O . GLY A 1 92 ? 5.708 -0.493 11.747 1.00 97.94 92 GLY A O 1
ATOM 687 N N . LYS A 1 93 ? 5.138 -1.397 9.777 1.00 96.56 93 LYS A N 1
ATOM 688 C CA . LYS A 1 93 ? 5.291 -2.801 10.182 1.00 96.56 93 LYS A CA 1
ATOM 689 C C . LYS A 1 93 ? 5.608 -3.687 8.984 1.00 96.56 93 LYS A C 1
ATOM 691 O O . LYS A 1 93 ? 5.344 -3.340 7.834 1.00 96.56 93 LYS A O 1
ATOM 696 N N . LYS A 1 94 ? 6.126 -4.885 9.264 1.00 97.88 94 LYS A N 1
ATOM 697 C CA . LYS A 1 94 ? 6.276 -5.914 8.234 1.00 97.88 94 LYS A CA 1
ATOM 698 C C . LYS A 1 94 ? 4.901 -6.401 7.791 1.00 97.88 94 LYS A C 1
ATOM 700 O O . LYS A 1 94 ? 4.106 -6.854 8.610 1.00 97.88 94 LYS A O 1
ATOM 705 N N . ILE A 1 95 ? 4.676 -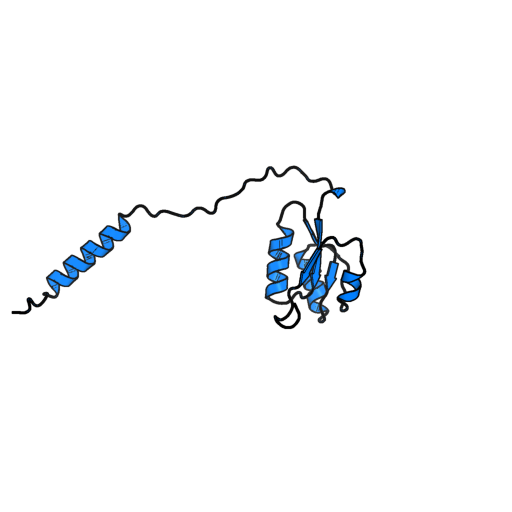6.344 6.487 1.00 98.00 95 ILE A N 1
ATOM 706 C CA . ILE A 1 95 ? 3.525 -6.927 5.804 1.00 98.00 95 ILE A CA 1
ATOM 707 C C . ILE A 1 95 ? 4.031 -7.858 4.696 1.00 98.00 95 ILE A C 1
ATOM 709 O O . ILE A 1 95 ? 5.126 -7.619 4.170 1.00 98.00 95 ILE A O 1
ATOM 713 N N . PRO A 1 96 ? 3.275 -8.907 4.337 1.00 98.25 96 PRO A N 1
ATOM 714 C CA . PRO A 1 96 ? 3.516 -9.679 3.128 1.00 98.25 96 PRO A CA 1
ATOM 715 C C . PRO A 1 96 ? 3.676 -8.777 1.903 1.00 98.25 96 PRO A C 1
ATOM 717 O O . PRO A 1 96 ? 2.846 -7.902 1.642 1.00 98.25 96 PRO A O 1
ATOM 720 N N . THR A 1 97 ? 4.742 -9.011 1.143 1.00 98.44 97 THR A N 1
ATOM 721 C CA . THR A 1 97 ? 4.981 -8.341 -0.132 1.00 98.44 97 THR A CA 1
ATOM 722 C C . THR A 1 97 ? 5.268 -9.352 -1.225 1.00 98.44 97 THR A C 1
ATOM 724 O O . THR A 1 97 ? 5.806 -10.431 -0.978 1.00 98.44 97 THR A O 1
ATOM 727 N N . THR A 1 98 ? 4.880 -9.025 -2.451 1.00 98.44 98 THR A N 1
ATOM 728 C CA . THR A 1 98 ? 5.060 -9.908 -3.606 1.00 98.44 98 THR A CA 1
ATOM 729 C C . THR A 1 98 ? 5.257 -9.098 -4.880 1.00 98.44 98 THR A C 1
ATOM 731 O O . THR A 1 98 ? 4.907 -7.921 -4.961 1.00 98.44 98 THR A O 1
ATOM 734 N N . ARG A 1 99 ? 5.809 -9.745 -5.905 1.00 98.19 99 ARG A N 1
ATOM 735 C CA . ARG A 1 99 ? 5.858 -9.215 -7.276 1.00 98.19 99 ARG A CA 1
ATOM 736 C C . ARG A 1 99 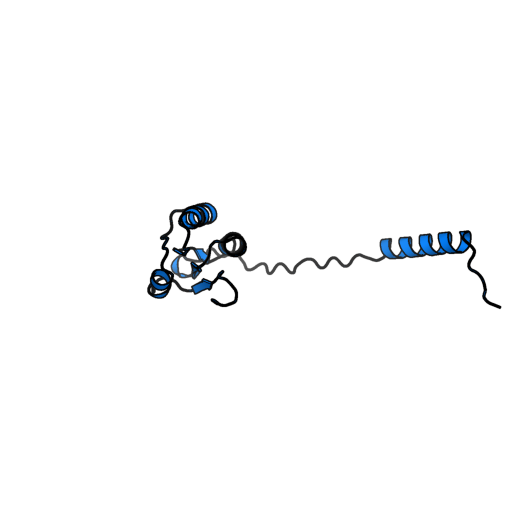? 4.663 -9.663 -8.117 1.00 98.19 99 ARG A C 1
ATOM 738 O O . ARG A 1 99 ? 4.498 -9.206 -9.244 1.00 98.19 99 ARG A O 1
ATOM 745 N N . ARG A 1 100 ? 3.850 -10.589 -7.602 1.00 97.62 100 ARG A N 1
ATOM 746 C CA . ARG A 1 100 ? 2.716 -11.187 -8.309 1.00 97.62 100 ARG A CA 1
ATOM 747 C C . ARG A 1 100 ? 1.414 -10.713 -7.684 1.00 97.62 100 ARG A C 1
ATOM 749 O O . ARG A 1 100 ? 1.013 -11.201 -6.636 1.00 97.62 100 ARG A O 1
ATOM 756 N N . TYR A 1 101 ? 0.714 -9.818 -8.371 1.00 97.12 101 TYR A N 1
ATOM 757 C CA . TYR A 1 101 ? -0.558 -9.281 -7.880 1.00 97.12 101 TYR A CA 1
ATOM 758 C C . TYR A 1 101 ? -1.638 -10.361 -7.692 1.00 97.12 101 TYR A C 1
ATOM 760 O O . TYR A 1 101 ? -2.527 -10.202 -6.863 1.00 97.12 101 TYR A O 1
ATOM 768 N N . LYS A 1 102 ? -1.550 -11.480 -8.427 1.00 97.38 102 LYS A N 1
ATOM 769 C CA . LYS A 1 102 ? -2.463 -12.621 -8.273 1.00 97.38 102 LYS A CA 1
ATOM 770 C C . LYS A 1 102 ? -2.406 -13.225 -6.871 1.00 97.38 102 LYS A C 1
ATOM 772 O O . LYS A 1 102 ? -3.448 -13.582 -6.347 1.00 97.38 102 LYS A O 1
ATOM 777 N N . ASP A 1 103 ? -1.237 -13.214 -6.227 1.00 98.12 103 ASP A N 1
ATOM 778 C CA . ASP A 1 103 ? -1.096 -13.695 -4.849 1.00 98.12 103 ASP A CA 1
ATOM 779 C C . ASP A 1 103 ? -1.954 -12.853 -3.870 1.00 98.12 103 ASP A C 1
ATOM 781 O O . ASP A 1 103 ? -2.404 -13.368 -2.850 1.00 98.12 103 ASP A O 1
ATOM 785 N N . LEU A 1 104 ? -2.209 -11.568 -4.174 1.00 98.12 104 LEU A N 1
ATOM 786 C CA . LEU A 1 104 ? -3.137 -10.719 -3.409 1.00 98.12 104 LEU A CA 1
ATOM 787 C C . LEU A 1 104 ? -4.598 -11.030 -3.763 1.00 98.12 104 LEU A C 1
ATOM 789 O O . LEU A 1 104 ? -5.426 -11.112 -2.868 1.00 98.12 104 LEU A O 1
ATOM 793 N N . LEU A 1 105 ? -4.920 -11.230 -5.045 1.00 97.00 105 LEU A N 1
ATOM 794 C CA . LEU A 1 105 ? -6.286 -11.568 -5.485 1.00 97.00 105 LEU A CA 1
ATOM 795 C C . LEU A 1 105 ? -6.771 -12.928 -4.959 1.00 97.00 105 LEU A C 1
ATOM 797 O O . LEU A 1 105 ? -7.958 -13.111 -4.683 1.00 97.00 105 LEU A O 1
ATOM 801 N N . ASP A 1 106 ? -5.854 -13.882 -4.824 1.00 97.94 106 ASP A N 1
ATOM 802 C CA . ASP A 1 106 ? -6.150 -15.225 -4.328 1.00 97.94 106 ASP A CA 1
ATOM 803 C C . ASP A 1 106 ? -6.321 -15.251 -2.799 1.00 97.94 106 ASP A C 1
ATOM 805 O O . ASP A 1 106 ? -6.904 -16.191 -2.251 1.00 97.94 106 ASP A O 1
ATOM 809 N N . ASN A 1 107 ? -5.869 -14.205 -2.101 1.00 97.44 107 ASN A N 1
ATOM 810 C CA . ASN A 1 107 ? -5.959 -14.103 -0.654 1.00 97.44 107 ASN A CA 1
ATOM 811 C C . ASN A 1 107 ? -7.358 -13.644 -0.204 1.00 97.44 107 ASN A C 1
ATOM 813 O O . ASN A 1 107 ? -7.699 -12.466 -0.274 1.00 97.44 107 ASN A O 1
ATOM 817 N N . LYS A 1 108 ? -8.152 -14.586 0.319 1.00 96.44 108 LYS A N 1
ATOM 818 C CA . LYS A 1 108 ? -9.527 -14.350 0.806 1.00 96.44 108 LYS A CA 1
ATOM 819 C C . LYS A 1 108 ? -9.618 -13.538 2.097 1.00 96.44 108 LYS A C 1
ATOM 821 O O . LYS A 1 108 ? -10.711 -13.146 2.476 1.00 96.44 108 LYS A O 1
ATOM 826 N N . GLU A 1 109 ? -8.486 -13.280 2.741 1.00 95.81 109 GLU A N 1
ATOM 827 C CA . GLU A 1 109 ? -8.387 -12.451 3.942 1.00 95.81 109 GLU A CA 1
ATOM 828 C C . GLU A 1 109 ? -8.257 -10.949 3.626 1.00 95.81 109 GLU A C 1
ATOM 830 O O . GLU A 1 109 ? -8.125 -10.139 4.545 1.00 95.81 109 GLU A O 1
ATOM 835 N N . ILE A 1 110 ? -8.198 -10.584 2.340 1.00 97.81 110 ILE A N 1
ATOM 836 C CA . ILE A 1 110 ? -8.138 -9.201 1.859 1.00 97.81 110 ILE A CA 1
ATOM 837 C C . ILE A 1 110 ? -9.542 -8.791 1.412 1.00 97.81 110 ILE A C 1
ATOM 839 O O . ILE A 1 110 ? -10.105 -9.391 0.499 1.00 97.81 110 ILE A O 1
ATOM 843 N N . ASP A 1 111 ? -10.073 -7.737 2.024 1.00 97.19 111 ASP A N 1
ATOM 844 C CA . ASP A 1 111 ? -11.421 -7.233 1.758 1.00 97.19 111 ASP A CA 1
ATOM 845 C C . ASP A 1 111 ? -11.470 -6.371 0.492 1.00 97.19 111 ASP A C 1
ATOM 847 O O . ASP A 1 111 ? -12.447 -6.400 -0.258 1.00 97.19 111 ASP A O 1
ATOM 851 N N . CYS A 1 112 ? -10.419 -5.584 0.233 1.00 96.69 112 CYS A N 1
ATOM 852 C CA . CYS A 1 112 ? -10.340 -4.745 -0.961 1.00 96.69 112 CYS A CA 1
ATOM 853 C C . CYS A 1 112 ? -8.904 -4.463 -1.427 1.00 96.69 112 CYS A C 1
ATOM 855 O O . CYS A 1 112 ? -7.923 -4.674 -0.707 1.00 96.69 112 CYS A O 1
ATOM 857 N N . LEU A 1 113 ? -8.784 -3.960 -2.659 1.00 97.38 113 LEU A N 1
ATOM 858 C CA . LEU A 1 113 ? -7.509 -3.615 -3.282 1.00 97.38 113 LEU A CA 1
ATOM 859 C C . LEU A 1 113 ? -7.493 -2.173 -3.783 1.00 97.38 113 LEU A C 1
ATOM 861 O O . LEU A 1 113 ? -8.437 -1.717 -4.424 1.00 97.38 113 LEU A O 1
ATOM 865 N N . ILE A 1 114 ? -6.366 -1.496 -3.572 1.00 97.88 114 ILE A N 1
ATOM 866 C CA . ILE A 1 114 ? -6.014 -0.258 -4.267 1.00 97.88 114 ILE A CA 1
ATOM 867 C C . ILE A 1 114 ? -5.133 -0.633 -5.461 1.00 97.88 114 ILE A C 1
ATOM 869 O O . ILE A 1 114 ? -3.992 -1.062 -5.284 1.00 97.88 114 ILE A O 1
ATOM 873 N N . ALA A 1 115 ? -5.648 -0.468 -6.678 1.00 97.38 115 ALA A N 1
ATOM 874 C CA . ALA A 1 115 ? -4.870 -0.610 -7.906 1.00 97.38 115 ALA A CA 1
ATOM 875 C C . ALA A 1 115 ? -4.297 0.758 -8.308 1.00 97.38 115 ALA A C 1
ATOM 877 O O . ALA A 1 115 ? -4.978 1.562 -8.934 1.00 97.38 115 ALA A O 1
ATOM 878 N N . ALA A 1 116 ? -3.051 1.035 -7.923 1.00 97.44 116 ALA A N 1
ATOM 879 C CA . ALA A 1 116 ? -2.314 2.253 -8.263 1.00 97.44 116 ALA A CA 1
ATOM 880 C C . ALA A 1 116 ? -1.279 1.960 -9.366 1.00 97.44 116 ALA A C 1
ATOM 882 O O . ALA A 1 116 ? -0.066 2.134 -9.203 1.00 97.44 116 ALA A O 1
ATOM 883 N N . VAL A 1 117 ? -1.788 1.450 -10.485 1.00 95.81 117 VAL A N 1
ATOM 884 C CA . VAL A 1 117 ? -1.036 1.002 -11.666 1.00 95.81 117 VAL A CA 1
ATOM 885 C C . VAL A 1 117 ? -1.162 2.035 -12.799 1.00 95.81 117 VAL A C 1
ATOM 887 O O . VAL A 1 117 ? -1.877 3.018 -12.641 1.00 95.81 117 VAL A O 1
ATOM 890 N N . PRO A 1 118 ? -0.441 1.903 -13.929 1.00 93.44 118 PRO A N 1
ATOM 891 C CA . PRO A 1 118 ? -0.681 2.764 -15.087 1.00 93.44 118 PRO A CA 1
ATOM 892 C C . PRO A 1 118 ? -2.124 2.651 -15.601 1.00 93.44 118 PRO A C 1
ATOM 894 O O . PRO A 1 118 ? -2.689 1.564 -15.568 1.00 93.44 118 PRO A O 1
ATOM 897 N N . ASP A 1 119 ? -2.664 3.727 -16.178 1.00 91.81 119 ASP A N 1
ATOM 898 C CA . ASP A 1 119 ? -4.062 3.852 -16.638 1.00 91.81 119 ASP A CA 1
ATOM 899 C C . ASP A 1 119 ? -4.588 2.645 -17.430 1.00 91.81 119 ASP A C 1
ATOM 901 O O . ASP A 1 119 ? -5.715 2.205 -17.249 1.00 91.81 119 ASP A O 1
ATOM 905 N N . HIS A 1 120 ? -3.753 2.074 -18.296 1.00 93.38 120 HIS A N 1
ATOM 906 C CA . HIS A 1 120 ? -4.117 0.951 -19.162 1.00 93.38 120 HIS A CA 1
ATOM 907 C C . HIS A 1 120 ? -4.148 -0.418 -18.454 1.00 93.38 120 HIS A C 1
ATOM 909 O O . HIS A 1 120 ? -4.437 -1.422 -19.102 1.00 93.38 120 HIS A O 1
ATOM 915 N N . TRP A 1 121 ? -3.782 -0.480 -17.170 1.00 90.06 121 TRP A N 1
ATOM 916 C CA . TRP A 1 121 ? -3.739 -1.692 -16.337 1.00 90.06 121 TRP A CA 1
ATOM 917 C C . TRP A 1 121 ? -4.759 -1.681 -15.192 1.00 90.06 121 TRP A C 1
ATOM 919 O O . TRP A 1 121 ? -4.784 -2.646 -14.425 1.00 90.06 121 TRP A O 1
ATOM 929 N N . HIS A 1 122 ? -5.545 -0.609 -15.053 1.00 85.19 122 HIS A N 1
ATOM 930 C CA . HIS A 1 122 ? -6.695 -0.586 -14.146 1.00 85.19 122 HIS A CA 1
ATOM 931 C C . HIS A 1 122 ? -7.764 -1.581 -14.604 1.00 85.19 122 HIS A C 1
ATOM 933 O O . HIS A 1 122 ? -8.326 -2.255 -13.713 1.00 85.19 122 HIS A O 1
#

pLDDT: mean 86.02, std 15.21, range [45.97, 98.62]

Radius of gyration: 25.98 Å; chains: 1; bounding box: 30×78×47 Å

Secondary structure (DSSP, 8-state):
---PPPHHHHHHHHHHHHHHHHTS------------------GGGSEEEEEE--SHHHHHHHHHHTTSTTEEEEEEE-SSTHHHHHHHHHHTS---EES-HHHHHT-TT--EEEE-S-GGG-

Foldseek 3Di:
DDPDQDPVNVVVVVVVVVVVVVPPPPPPPDPPPPCDPLDPDDPVQAAEEEEEDQPPVNVVVLLVVLVDRRYADAEYEDLDVVSQVSSCVSNVHDHHYYPDCVVVVVDPVHRYYHYPDPPVVD